Protein AF-A0A6C0JWX3-F1 (afdb_monomer)

Mean predicted aligned error: 3.78 Å

Radius of gyration: 16.75 Å; Cα contacts (8 Å, |Δi|>4): 59; chains: 1; bounding box: 37×19×47 Å

pLDDT: mean 93.5, std 5.67, range [58.28, 98.25]

Structure (mmCIF, N/CA/C/O backbone):
data_AF-A0A6C0JWX3-F1
#
_entry.id   AF-A0A6C0JWX3-F1
#
loop_
_atom_site.group_PDB
_atom_site.id
_atom_site.type_symbol
_atom_site.label_atom_id
_atom_site.label_alt_id
_atom_site.label_comp_id
_atom_site.label_asym_id
_atom_site.label_entity_id
_atom_site.label_seq_id
_atom_site.pdbx_PDB_ins_code
_atom_site.Cartn_x
_atom_site.Cartn_y
_atom_site.Cartn_z
_atom_site.occupancy
_atom_site.B_iso_or_equiv
_atom_site.auth_seq_id
_atom_site.auth_comp_id
_atom_site.auth_asym_id
_atom_site.auth_atom_id
_atom_site.pdbx_PDB_model_num
ATOM 1 N N . MET A 1 1 ? -5.597 6.095 -6.337 1.00 58.28 1 MET A N 1
ATOM 2 C CA . MET A 1 1 ? -6.177 5.733 -5.025 1.00 58.28 1 MET A CA 1
ATOM 3 C C . MET A 1 1 ? -7.598 6.282 -4.891 1.00 58.28 1 MET A C 1
ATOM 5 O O . MET A 1 1 ? -7.833 7.410 -5.313 1.00 58.28 1 MET A O 1
ATOM 9 N N . SER A 1 2 ? -8.547 5.509 -4.351 1.00 69.56 2 SER A N 1
ATOM 10 C CA . SER A 1 2 ? -9.909 5.986 -4.087 1.00 69.56 2 SER A CA 1
ATOM 11 C C . SER A 1 2 ? -10.002 6.418 -2.621 1.00 69.56 2 SER A C 1
ATOM 13 O O . SER A 1 2 ? -10.068 5.587 -1.723 1.00 69.56 2 SER A O 1
ATOM 15 N N . LEU A 1 3 ? -10.050 7.732 -2.380 1.00 77.75 3 LEU A N 1
ATOM 16 C CA . LEU A 1 3 ? -10.363 8.365 -1.085 1.00 77.75 3 LEU A CA 1
ATOM 17 C C . LEU A 1 3 ? -11.535 7.682 -0.344 1.00 77.75 3 LEU A C 1
ATOM 19 O O . LEU A 1 3 ? -11.606 7.693 0.881 1.00 77.75 3 LEU A O 1
ATOM 23 N N . ARG A 1 4 ? -12.441 7.042 -1.095 1.00 85.44 4 ARG A N 1
ATOM 24 C CA . ARG A 1 4 ? -13.594 6.312 -0.566 1.00 85.44 4 ARG A CA 1
ATOM 25 C C . ARG A 1 4 ? -13.212 5.086 0.260 1.00 85.44 4 ARG A C 1
ATOM 27 O O . ARG A 1 4 ? -13.969 4.733 1.152 1.00 85.44 4 ARG A O 1
ATOM 34 N N . GLU A 1 5 ? -12.105 4.414 -0.042 1.00 83.38 5 GLU A N 1
ATOM 35 C CA . GLU A 1 5 ? -11.666 3.230 0.710 1.00 83.38 5 GLU A CA 1
ATOM 36 C C . GLU A 1 5 ? -11.160 3.635 2.095 1.00 83.38 5 GLU A C 1
ATOM 38 O O . GLU A 1 5 ? -11.622 3.095 3.096 1.00 83.38 5 GLU A O 1
ATOM 43 N N . TYR A 1 6 ? -10.331 4.680 2.154 1.00 87.81 6 TYR A N 1
ATOM 44 C CA . TYR A 1 6 ? -9.886 5.295 3.406 1.00 87.81 6 TYR A CA 1
ATOM 45 C C . TYR A 1 6 ? -11.068 5.779 4.260 1.00 87.81 6 TYR A C 1
ATOM 47 O O . TYR A 1 6 ? -11.213 5.376 5.409 1.00 87.81 6 TYR A O 1
ATOM 55 N N . GLN A 1 7 ? -11.987 6.549 3.667 1.00 89.81 7 GLN A N 1
ATOM 56 C CA . GLN A 1 7 ? -13.177 7.053 4.367 1.00 89.81 7 GLN A CA 1
ATOM 57 C C . GLN A 1 7 ? -14.119 5.940 4.850 1.00 89.81 7 GLN A C 1
ATOM 59 O O . GLN A 1 7 ? -14.840 6.120 5.830 1.00 89.81 7 GLN A O 1
ATOM 64 N N . ARG A 1 8 ? -14.168 4.796 4.155 1.00 89.38 8 ARG A N 1
ATOM 65 C CA . ARG A 1 8 ? -14.950 3.635 4.606 1.00 89.38 8 ARG A CA 1
ATOM 66 C C . ARG A 1 8 ? -14.344 3.022 5.859 1.00 89.38 8 ARG A C 1
ATOM 68 O O . ARG A 1 8 ? -15.103 2.711 6.773 1.00 89.38 8 ARG A O 1
ATOM 75 N N . LEU A 1 9 ? -13.020 2.865 5.901 1.00 89.81 9 LEU A N 1
ATOM 76 C CA . LEU A 1 9 ? -12.342 2.349 7.085 1.00 89.81 9 LEU A CA 1
ATOM 77 C C . LEU A 1 9 ? -12.493 3.315 8.266 1.00 89.81 9 LEU A C 1
ATOM 79 O O . LEU A 1 9 ? -12.898 2.889 9.338 1.00 89.81 9 LEU A O 1
ATOM 83 N N . GLU A 1 10 ? -12.271 4.611 8.052 1.00 91.81 10 GLU A N 1
ATOM 84 C CA . GLU A 1 10 ? -12.438 5.650 9.077 1.00 91.81 10 GLU A CA 1
ATOM 85 C C . GLU A 1 10 ? -13.832 5.611 9.723 1.00 91.81 10 GLU A C 1
ATOM 87 O O . GLU A 1 10 ? -13.954 5.545 10.944 1.00 91.81 10 GLU A O 1
ATOM 92 N N . ARG A 1 11 ? -14.897 5.540 8.911 1.00 92.62 11 ARG A N 1
ATOM 93 C CA . ARG A 1 11 ? -16.274 5.408 9.419 1.00 92.62 11 ARG A CA 1
ATOM 94 C C . ARG A 1 11 ? -16.498 4.110 10.183 1.00 92.62 11 ARG A C 1
ATOM 96 O O . ARG A 1 11 ? -17.146 4.125 11.217 1.00 92.62 11 ARG A O 1
ATOM 103 N N . TYR A 1 12 ? -15.973 2.997 9.675 1.00 91.75 12 TYR A N 1
ATOM 104 C CA . TYR A 1 12 ? -16.089 1.705 10.344 1.00 91.75 12 TYR A CA 1
ATOM 105 C C . TYR A 1 12 ? -15.427 1.711 11.728 1.00 91.75 12 TYR A C 1
ATOM 107 O O . TYR A 1 12 ? -15.956 1.107 12.657 1.00 91.75 12 TYR A O 1
ATOM 115 N N . LEU A 1 13 ? -14.285 2.385 11.870 1.00 92.19 13 LEU A N 1
ATOM 116 C CA . LEU A 1 13 ? -13.543 2.465 13.127 1.00 92.19 13 LEU A CA 1
ATOM 117 C C . LEU A 1 13 ? -14.200 3.403 14.143 1.00 92.19 13 LEU A C 1
ATOM 119 O O . LEU A 1 13 ? -14.149 3.106 15.334 1.00 92.19 13 LEU A O 1
ATOM 123 N N . ALA A 1 14 ? -14.853 4.476 13.686 1.00 91.12 14 ALA A N 1
ATOM 124 C CA . ALA A 1 14 ? -15.551 5.426 14.555 1.00 91.12 14 ALA A CA 1
ATOM 125 C C . ALA 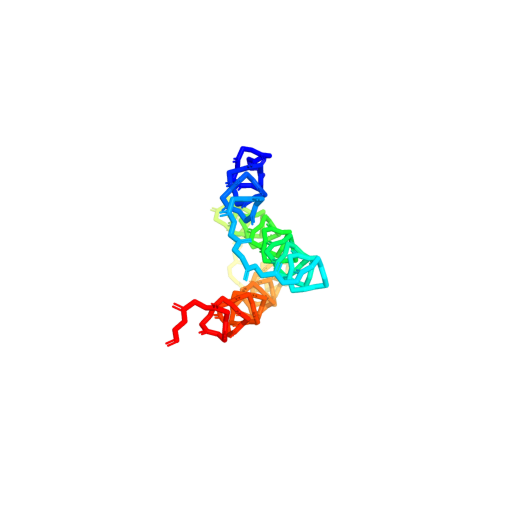A 1 14 ? -16.646 4.764 15.416 1.00 91.12 14 ALA A C 1
ATOM 127 O O . ALA A 1 14 ? -16.894 5.197 16.539 1.00 91.12 14 ALA A O 1
ATOM 128 N N . ASP A 1 15 ? -17.255 3.683 14.919 1.00 91.94 15 ASP A N 1
ATOM 129 C CA . ASP A 1 15 ? -18.307 2.935 15.618 1.00 91.94 15 ASP A CA 1
ATOM 130 C C . ASP A 1 15 ? -17.763 1.797 16.512 1.00 91.94 15 ASP A C 1
ATOM 132 O O . ASP A 1 15 ? -18.536 1.028 17.095 1.00 91.94 15 ASP A O 1
ATOM 136 N N . ARG A 1 16 ? -16.436 1.626 16.614 1.00 90.12 16 ARG A N 1
ATOM 137 C CA . ARG A 1 16 ? -15.811 0.517 17.353 1.00 90.12 16 ARG A CA 1
ATOM 138 C C . ARG A 1 16 ? -15.333 0.950 18.743 1.00 90.12 16 ARG A C 1
ATOM 140 O O . ARG A 1 16 ? -14.751 2.023 18.879 1.00 90.12 16 ARG A O 1
ATOM 147 N N . PRO A 1 17 ? -15.491 0.095 19.774 1.00 91.75 17 PRO A N 1
ATOM 148 C CA . PRO A 1 17 ? -15.017 0.372 21.129 1.00 91.75 17 PRO A CA 1
ATOM 149 C C . PRO A 1 17 ? -13.503 0.114 21.252 1.00 91.75 17 PRO A C 1
ATOM 151 O O . PRO A 1 17 ? -13.069 -0.741 22.020 1.00 91.75 17 PRO A O 1
ATOM 154 N N . ILE A 1 18 ? -12.704 0.823 20.458 1.00 93.06 18 ILE A N 1
ATOM 155 C CA . ILE A 1 18 ? -11.235 0.792 20.471 1.00 93.06 18 ILE A CA 1
ATOM 156 C C . ILE A 1 18 ? -10.697 2.159 20.891 1.00 93.06 18 ILE A C 1
ATOM 158 O O . ILE A 1 18 ? -11.418 3.156 20.839 1.00 93.06 18 ILE A O 1
ATOM 162 N N . SER A 1 19 ? -9.444 2.211 21.344 1.00 94.12 19 SER A N 1
ATOM 163 C CA . SER A 1 19 ? -8.845 3.484 21.744 1.00 94.12 19 SER A CA 1
ATOM 164 C C . SER A 1 19 ? -8.623 4.399 20.536 1.00 94.12 19 SER A C 1
ATOM 166 O O . SER A 1 19 ? -8.427 3.926 19.418 1.00 94.12 19 SER A O 1
ATOM 168 N N . GLU A 1 20 ? -8.618 5.714 20.759 1.00 93.19 20 GLU A N 1
ATOM 169 C CA . GLU A 1 20 ? -8.293 6.695 19.712 1.00 93.19 20 GLU A CA 1
ATOM 170 C C . GLU A 1 20 ? -6.890 6.450 19.129 1.00 93.19 20 GLU A C 1
ATOM 172 O O . GLU A 1 20 ? -6.703 6.519 17.919 1.00 93.19 20 GLU A O 1
ATOM 177 N N . ASN A 1 21 ? -5.926 6.053 19.967 1.00 94.88 21 ASN A N 1
ATOM 178 C CA . ASN A 1 21 ? -4.588 5.674 19.507 1.00 94.88 21 ASN A CA 1
ATOM 179 C C . ASN A 1 21 ? -4.631 4.465 18.565 1.00 94.88 21 ASN A C 1
ATOM 181 O O . ASN A 1 21 ? -4.012 4.495 17.508 1.00 94.88 21 ASN A O 1
ATOM 185 N N . ASP A 1 22 ? -5.404 3.429 18.902 1.00 94.69 22 ASP A N 1
ATOM 186 C CA . ASP A 1 22 ? -5.551 2.259 18.032 1.00 94.69 22 ASP A CA 1
ATOM 187 C C . ASP A 1 22 ? -6.243 2.611 16.705 1.00 94.69 22 ASP A C 1
ATOM 189 O O . ASP A 1 22 ? -5.908 2.022 15.677 1.00 94.69 22 ASP A O 1
ATOM 193 N N . GLN A 1 23 ? -7.182 3.570 16.708 1.00 94.88 23 GLN A N 1
ATOM 194 C CA . GLN A 1 23 ? -7.802 4.100 15.486 1.00 94.88 23 GLN A CA 1
ATOM 195 C C . GLN A 1 23 ? -6.781 4.824 14.602 1.00 94.88 23 GLN A C 1
ATOM 197 O O . GLN A 1 23 ? -6.772 4.614 13.389 1.00 94.88 23 GLN A O 1
ATOM 202 N N . ILE A 1 24 ? -5.921 5.655 15.194 1.00 94.44 24 ILE A N 1
ATOM 203 C CA . ILE A 1 24 ? -4.859 6.363 14.470 1.00 94.44 24 ILE A CA 1
ATOM 204 C C . ILE A 1 24 ? -3.869 5.358 13.875 1.00 94.44 24 ILE A C 1
ATOM 206 O O . ILE A 1 24 ? -3.622 5.395 12.671 1.00 94.44 24 ILE A O 1
ATOM 210 N N . ASP A 1 25 ? -3.379 4.410 14.679 1.00 95.69 25 ASP A N 1
ATOM 211 C CA . ASP A 1 25 ? -2.380 3.424 14.255 1.00 95.69 25 ASP A CA 1
ATOM 212 C C . ASP A 1 25 ? -2.851 2.612 13.039 1.00 95.69 25 ASP A C 1
ATOM 214 O O . ASP A 1 25 ? -2.111 2.426 12.067 1.00 95.69 25 ASP A O 1
ATOM 218 N N . ILE A 1 26 ? -4.101 2.135 13.059 1.00 96.12 26 ILE A N 1
ATOM 219 C CA . ILE A 1 26 ? -4.641 1.358 11.941 1.00 96.12 26 ILE A CA 1
ATOM 220 C C . ILE A 1 26 ? -4.914 2.226 10.705 1.00 96.12 26 ILE A C 1
ATOM 222 O O . ILE A 1 26 ? -4.713 1.753 9.583 1.00 96.12 26 ILE A O 1
ATOM 226 N N . LEU A 1 27 ? -5.347 3.481 10.875 1.00 95.50 27 LEU A N 1
ATOM 227 C CA . LEU A 1 27 ? -5.578 4.402 9.759 1.00 95.50 27 LEU A CA 1
ATOM 228 C C . LEU A 1 27 ? -4.268 4.799 9.078 1.00 95.50 27 LEU A C 1
ATOM 230 O O . LEU A 1 27 ? -4.204 4.797 7.845 1.00 95.50 27 LEU A O 1
ATOM 234 N N . ASP A 1 28 ? -3.218 5.062 9.851 1.00 96.19 28 ASP A N 1
ATOM 235 C CA . ASP A 1 28 ? -1.889 5.371 9.327 1.00 96.19 28 ASP A CA 1
ATOM 236 C C . ASP A 1 28 ? -1.287 4.168 8.594 1.00 96.19 28 ASP A C 1
ATOM 238 O O . ASP A 1 28 ? -0.790 4.309 7.471 1.00 96.19 28 ASP A O 1
ATOM 242 N N . ALA A 1 29 ? -1.404 2.962 9.160 1.00 96.75 29 ALA A N 1
ATOM 243 C CA . ALA A 1 29 ? -0.965 1.743 8.486 1.00 96.75 29 ALA A CA 1
ATOM 244 C C . ALA A 1 29 ? -1.752 1.483 7.192 1.00 96.75 29 ALA A C 1
ATOM 246 O O . ALA A 1 29 ? -1.168 1.118 6.167 1.00 96.75 29 ALA A O 1
ATOM 247 N N . TYR A 1 30 ? -3.068 1.718 7.202 1.00 95.38 30 TYR A N 1
ATOM 248 C CA . TYR A 1 30 ? -3.900 1.572 6.012 1.00 95.38 30 TYR A CA 1
ATOM 249 C C . TYR A 1 30 ? -3.541 2.591 4.928 1.00 95.38 30 TYR A C 1
ATOM 251 O O . TYR A 1 30 ? -3.443 2.240 3.751 1.00 95.38 30 TYR A O 1
ATOM 259 N N . LYS A 1 31 ? -3.283 3.844 5.309 1.00 95.12 31 LYS A N 1
ATOM 260 C CA . LYS A 1 31 ? -2.819 4.884 4.389 1.00 95.12 31 LYS A CA 1
ATOM 261 C C . LYS A 1 31 ? -1.475 4.519 3.762 1.00 95.12 31 LYS A C 1
ATOM 263 O O . LYS A 1 31 ? -1.353 4.573 2.541 1.00 95.12 31 LYS A O 1
ATOM 268 N N . ALA A 1 32 ? -0.510 4.073 4.568 1.00 96.12 32 ALA A N 1
ATOM 269 C CA . ALA A 1 32 ? 0.789 3.616 4.077 1.00 96.12 32 ALA A CA 1
ATOM 270 C C . ALA A 1 32 ? 0.649 2.453 3.080 1.00 96.12 32 ALA A C 1
ATOM 272 O O . ALA A 1 32 ? 1.321 2.433 2.046 1.00 96.12 32 ALA A O 1
ATOM 273 N N . TYR A 1 33 ? -0.263 1.511 3.349 1.00 96.06 33 TYR A N 1
ATOM 274 C CA . TYR A 1 33 ? -0.596 0.440 2.412 1.00 96.06 33 TYR A CA 1
ATOM 275 C C . TYR A 1 33 ? -1.172 0.974 1.097 1.00 96.06 33 TYR A C 1
ATOM 277 O O . TYR A 1 33 ? -0.710 0.576 0.027 1.00 96.06 33 TYR A O 1
ATOM 285 N N . LEU A 1 34 ? -2.136 1.894 1.147 1.00 94.62 34 LEU A N 1
ATOM 286 C CA . LEU A 1 34 ? -2.740 2.448 -0.063 1.00 94.62 34 LEU A CA 1
ATOM 287 C C . LEU A 1 34 ? -1.746 3.267 -0.904 1.00 94.62 34 LEU A C 1
ATOM 289 O O . LEU A 1 34 ? -1.768 3.171 -2.135 1.00 94.62 34 LEU A O 1
ATOM 293 N N . ASP A 1 35 ? -0.857 4.031 -0.268 1.00 94.75 35 ASP A N 1
ATOM 294 C CA . ASP A 1 35 ? 0.198 4.788 -0.949 1.00 94.75 35 ASP A CA 1
ATOM 295 C C . ASP A 1 35 ? 1.194 3.843 -1.647 1.00 94.75 35 ASP A C 1
ATOM 297 O O . ASP A 1 35 ? 1.543 4.033 -2.822 1.00 94.75 35 ASP A O 1
ATOM 301 N N . ALA A 1 36 ? 1.596 2.764 -0.967 1.00 95.88 36 ALA A N 1
ATOM 302 C CA . ALA A 1 36 ? 2.457 1.733 -1.537 1.00 95.88 36 ALA A CA 1
ATOM 303 C C . ALA A 1 36 ? 1.776 0.978 -2.692 1.00 95.88 36 ALA A C 1
ATOM 305 O O . ALA A 1 36 ? 2.393 0.769 -3.738 1.00 95.88 36 ALA A O 1
ATOM 306 N N . LEU A 1 37 ? 0.491 0.641 -2.551 1.00 94.69 37 LEU A N 1
ATO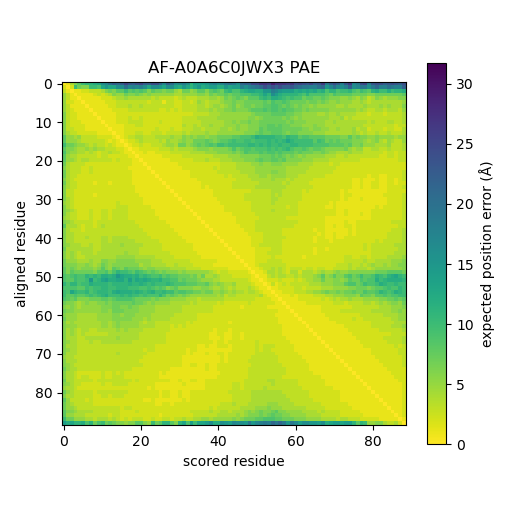M 307 C CA . LEU A 1 37 ? -0.301 -0.006 -3.597 1.00 94.69 37 LEU A CA 1
ATOM 308 C C . LEU A 1 37 ? -0.455 0.895 -4.829 1.00 94.69 37 LEU A C 1
ATOM 310 O O . LEU A 1 37 ? -0.365 0.427 -5.964 1.00 94.69 37 LEU A O 1
ATOM 314 N N . ASN A 1 38 ? -0.664 2.198 -4.629 1.00 94.12 38 ASN A N 1
ATOM 315 C CA . ASN A 1 38 ? -0.738 3.154 -5.730 1.00 94.12 38 ASN A CA 1
ATOM 316 C C . ASN A 1 38 ? 0.602 3.257 -6.470 1.00 94.12 38 ASN A C 1
ATOM 318 O O . ASN A 1 38 ? 0.606 3.320 -7.698 1.00 94.12 38 ASN A O 1
ATOM 322 N N . THR A 1 39 ? 1.716 3.226 -5.736 1.00 95.62 39 THR A N 1
ATOM 323 C CA . THR A 1 39 ? 3.067 3.204 -6.315 1.00 95.62 39 THR A CA 1
ATOM 324 C C . THR A 1 39 ? 3.293 1.931 -7.124 1.00 95.62 39 THR A C 1
ATOM 326 O O . THR A 1 39 ? 3.711 2.015 -8.274 1.00 95.62 39 THR A O 1
ATOM 329 N N . LEU A 1 40 ? 2.940 0.766 -6.572 1.00 96.19 40 LEU A N 1
ATOM 330 C CA . LEU A 1 40 ? 2.998 -0.510 -7.285 1.00 96.19 40 LEU A CA 1
ATOM 331 C C . LEU A 1 40 ? 2.178 -0.468 -8.575 1.00 96.19 40 LEU A C 1
ATOM 333 O O . LEU A 1 40 ? 2.679 -0.857 -9.620 1.00 96.19 40 LEU A O 1
ATOM 337 N N . ARG A 1 41 ? 0.946 0.048 -8.528 1.00 94.94 41 ARG A N 1
ATOM 338 C CA . ARG A 1 41 ? 0.102 0.168 -9.721 1.00 94.94 41 ARG A CA 1
ATOM 339 C C . ARG A 1 41 ? 0.768 1.010 -10.807 1.00 94.94 41 ARG A C 1
ATOM 341 O O . ARG A 1 41 ? 0.817 0.573 -11.945 1.00 94.94 41 ARG A O 1
ATOM 348 N N . VAL A 1 42 ? 1.314 2.174 -10.451 1.00 95.25 42 VAL A N 1
ATOM 349 C CA . VAL A 1 42 ? 2.023 3.036 -11.412 1.00 95.25 42 VAL A CA 1
ATOM 350 C C . VAL A 1 42 ? 3.240 2.321 -12.003 1.00 95.25 42 VAL A C 1
ATOM 352 O O . VAL A 1 42 ? 3.451 2.389 -13.210 1.00 95.25 42 VAL A O 1
ATOM 355 N N . SER A 1 43 ? 4.016 1.607 -11.184 1.00 95.56 43 SER A N 1
ATOM 356 C CA . SER A 1 43 ? 5.160 0.821 -11.661 1.00 95.56 43 SER A CA 1
ATOM 357 C C . SER A 1 43 ? 4.737 -0.330 -12.576 1.00 95.56 43 SER A C 1
ATOM 359 O O . SER A 1 43 ? 5.413 -0.597 -13.564 1.00 95.56 43 SER A O 1
ATOM 361 N N . THR A 1 44 ? 3.625 -1.004 -12.267 1.00 96.00 44 THR A N 1
ATOM 362 C CA . THR A 1 44 ? 3.050 -2.064 -13.107 1.00 96.00 44 THR A CA 1
ATOM 363 C C . THR A 1 44 ? 2.607 -1.492 -14.448 1.00 96.00 44 THR A C 1
ATOM 365 O O . THR A 1 44 ? 3.043 -1.993 -15.478 1.00 96.00 44 THR A O 1
ATOM 368 N N . ASP A 1 45 ? 1.839 -0.397 -14.443 1.00 95.25 45 ASP A N 1
ATOM 369 C CA . ASP A 1 45 ? 1.385 0.273 -15.665 1.00 95.25 45 ASP A CA 1
ATOM 370 C C . ASP A 1 45 ? 2.589 0.692 -16.531 1.00 95.25 45 ASP A C 1
ATOM 372 O O . ASP A 1 45 ? 2.599 0.473 -17.743 1.00 95.25 45 ASP A O 1
ATOM 376 N N . ALA A 1 46 ? 3.638 1.252 -15.917 1.00 94.38 46 ALA A N 1
ATOM 377 C CA . ALA A 1 46 ? 4.863 1.645 -16.612 1.00 94.38 46 ALA A CA 1
ATOM 378 C C . ALA A 1 46 ? 5.617 0.449 -17.218 1.00 94.38 46 ALA A C 1
ATOM 380 O O . ALA A 1 46 ? 6.134 0.554 -18.329 1.00 94.38 46 ALA A O 1
ATOM 381 N N . LEU A 1 47 ? 5.679 -0.683 -16.511 1.00 93.69 47 LEU A N 1
ATOM 382 C CA . LEU A 1 47 ? 6.337 -1.896 -16.996 1.00 93.69 47 LEU A CA 1
ATOM 383 C C . LEU A 1 47 ? 5.545 -2.551 -18.138 1.00 93.69 47 LEU A C 1
ATOM 385 O O . LEU A 1 47 ? 6.134 -2.930 -19.145 1.00 93.69 47 LEU A O 1
ATOM 389 N N . GLU A 1 48 ? 4.220 -2.653 -18.005 1.00 93.00 48 GLU A N 1
ATOM 390 C CA . GLU A 1 48 ? 3.330 -3.287 -18.989 1.00 93.00 48 GLU A CA 1
ATOM 391 C C . GLU A 1 48 ? 3.198 -2.480 -20.284 1.00 93.00 48 GLU A C 1
ATOM 393 O O . GLU A 1 48 ? 3.057 -3.055 -21.363 1.00 93.00 48 GLU A O 1
ATOM 398 N N . THR A 1 49 ? 3.253 -1.149 -20.192 1.00 95.31 49 THR A N 1
ATOM 399 C CA . THR A 1 49 ? 3.169 -0.255 -21.361 1.00 95.31 49 THR A CA 1
ATOM 400 C C . THR A 1 49 ? 4.530 0.066 -21.978 1.00 95.31 49 THR A C 1
ATOM 402 O O . THR A 1 49 ? 4.596 0.736 -23.012 1.00 95.31 49 THR A O 1
ATOM 405 N N . SER A 1 50 ? 5.618 -0.418 -21.376 1.00 93.12 50 SER A N 1
ATOM 406 C CA . SER A 1 50 ? 6.966 -0.240 -21.901 1.00 93.12 50 SER A CA 1
ATOM 407 C C . SER A 1 50 ? 7.136 -0.967 -23.236 1.00 93.12 50 SER A C 1
ATOM 409 O O . SER A 1 50 ? 6.827 -2.149 -23.370 1.00 93.12 50 SER A O 1
ATOM 411 N N . LEU A 1 51 ? 7.683 -0.261 -24.228 1.00 94.38 51 LEU A N 1
ATOM 412 C CA . LEU A 1 51 ? 8.094 -0.835 -25.516 1.00 94.38 51 LEU A CA 1
ATOM 413 C C . LEU A 1 51 ? 9.579 -1.237 -25.525 1.00 94.38 51 LEU A C 1
ATOM 415 O O . LEU A 1 51 ? 10.124 -1.568 -26.578 1.00 94.38 51 LEU A O 1
ATOM 419 N N . LEU A 1 52 ? 10.248 -1.160 -24.371 1.00 92.94 52 LEU A N 1
ATOM 420 C CA . LEU A 1 52 ? 11.664 -1.480 -24.241 1.00 92.94 52 LEU A CA 1
ATOM 421 C C . LEU A 1 52 ? 11.883 -2.994 -24.322 1.00 92.94 52 LEU A C 1
ATOM 423 O O . LEU A 1 52 ? 11.106 -3.786 -23.785 1.00 92.94 52 LEU A O 1
ATOM 427 N N . ALA A 1 53 ? 12.975 -3.397 -24.971 1.00 91.56 53 ALA A N 1
ATOM 428 C CA . ALA A 1 53 ? 13.422 -4.784 -24.946 1.00 91.56 53 ALA A CA 1
ATOM 429 C C . ALA A 1 53 ? 13.847 -5.175 -23.523 1.00 91.56 53 ALA A C 1
ATOM 431 O O . ALA A 1 53 ? 14.306 -4.335 -22.754 1.00 91.56 53 ALA A O 1
ATOM 432 N N . ARG A 1 54 ? 13.747 -6.458 -23.164 1.00 88.44 54 ARG A N 1
ATOM 433 C CA . ARG A 1 54 ? 14.110 -6.916 -21.810 1.00 88.44 54 ARG A CA 1
ATOM 434 C C . ARG A 1 54 ? 15.593 -6.732 -21.492 1.00 88.44 54 ARG A C 1
ATOM 436 O O . ARG A 1 54 ? 15.959 -6.584 -20.331 1.00 88.44 54 ARG A O 1
ATOM 443 N N . GLU A 1 55 ? 16.436 -6.766 -22.516 1.00 92.50 55 GLU A N 1
ATOM 444 C CA . GLU A 1 55 ? 17.874 -6.531 -22.428 1.00 92.50 55 GLU A CA 1
ATOM 445 C C . GLU A 1 55 ? 18.215 -5.042 -22.273 1.00 92.50 55 GLU A C 1
ATOM 447 O O . GLU A 1 55 ? 19.358 -4.710 -21.952 1.00 92.50 55 GLU A O 1
ATOM 452 N N . ASP A 1 56 ? 17.244 -4.149 -22.494 1.00 95.19 56 ASP A N 1
ATOM 453 C CA . ASP A 1 56 ? 17.433 -2.713 -22.353 1.00 95.19 56 ASP A CA 1
ATOM 454 C C . ASP A 1 56 ? 17.717 -2.358 -20.877 1.00 95.19 56 ASP A C 1
ATOM 456 O O . ASP A 1 56 ? 16.955 -2.741 -19.978 1.00 95.19 56 ASP A O 1
ATOM 460 N N . PRO A 1 57 ? 18.802 -1.617 -20.586 1.00 93.88 57 PRO A N 1
ATOM 461 C CA . PRO A 1 57 ? 19.110 -1.174 -19.231 1.00 93.88 57 PRO A CA 1
ATOM 462 C C . PRO A 1 57 ? 17.971 -0.402 -18.553 1.00 93.88 57 PRO A C 1
ATOM 464 O O . PRO A 1 57 ? 17.828 -0.484 -17.332 1.00 93.88 57 PRO A O 1
ATOM 467 N N . ASP A 1 58 ? 17.158 0.334 -19.309 1.00 94.06 58 ASP A N 1
ATOM 468 C CA . ASP A 1 58 ? 16.020 1.081 -18.781 1.00 94.06 58 ASP A CA 1
ATOM 469 C C . ASP A 1 58 ? 14.815 0.170 -18.504 1.00 94.06 58 ASP A C 1
ATOM 471 O O . ASP A 1 58 ? 14.116 0.392 -17.513 1.00 94.06 58 ASP A O 1
ATOM 475 N N . TYR A 1 59 ? 14.632 -0.922 -19.262 1.00 94.38 59 TYR A N 1
ATOM 476 C CA . TYR A 1 59 ? 13.665 -1.967 -18.895 1.00 94.38 59 TYR A CA 1
ATOM 477 C C . TYR A 1 59 ? 14.043 -2.596 -17.551 1.00 94.38 59 TYR A C 1
ATOM 479 O O . TYR A 1 59 ? 13.193 -2.759 -16.676 1.00 94.38 59 TYR A O 1
ATOM 487 N N . LYS A 1 60 ? 15.333 -2.887 -17.340 1.00 94.88 60 LYS A N 1
ATOM 488 C CA . LYS A 1 60 ? 15.815 -3.444 -16.069 1.00 94.88 60 LYS A CA 1
ATOM 489 C C . LYS A 1 60 ? 15.548 -2.509 -14.885 1.00 94.88 60 LYS A C 1
ATOM 491 O O . LYS A 1 60 ? 15.111 -2.972 -13.838 1.00 94.88 60 LYS A O 1
ATOM 496 N N . LYS A 1 61 ? 15.748 -1.196 -15.053 1.00 94.88 61 LYS A N 1
ATOM 497 C CA . LYS A 1 61 ? 15.420 -0.203 -14.013 1.00 94.88 61 LYS A CA 1
ATOM 498 C C . LYS A 1 61 ? 13.926 -0.180 -13.685 1.00 94.88 61 LYS A C 1
ATOM 500 O O . LYS A 1 61 ? 13.574 -0.091 -12.512 1.00 94.88 61 LYS A O 1
ATOM 505 N N . LEU A 1 62 ? 13.059 -0.262 -14.699 1.00 94.31 62 LEU A N 1
ATOM 506 C CA . LEU A 1 62 ? 11.608 -0.356 -14.496 1.00 94.31 62 LEU A CA 1
ATOM 507 C C . LEU A 1 62 ? 11.234 -1.639 -13.749 1.00 94.31 62 LEU A C 1
ATOM 509 O O . LEU A 1 62 ? 10.443 -1.593 -12.809 1.00 94.31 62 LEU A O 1
ATOM 513 N N . GLU A 1 63 ? 11.836 -2.770 -14.121 1.00 96.12 63 GLU A N 1
ATOM 514 C CA . GLU A 1 63 ? 11.616 -4.050 -13.448 1.00 96.12 63 GLU A CA 1
ATOM 515 C C . GLU A 1 63 ? 12.065 -4.007 -11.977 1.00 96.12 63 GLU A C 1
ATOM 517 O O . GLU A 1 63 ? 11.347 -4.486 -11.097 1.00 96.12 63 GLU A O 1
ATOM 522 N N . ASP A 1 64 ? 13.217 -3.403 -11.682 1.00 96.06 64 ASP A N 1
ATOM 523 C CA . ASP A 1 64 ? 13.718 -3.251 -10.313 1.00 96.06 64 ASP A CA 1
ATOM 524 C C . ASP A 1 64 ? 12.808 -2.331 -9.478 1.00 96.06 64 ASP A C 1
ATOM 526 O O . ASP A 1 64 ? 12.436 -2.687 -8.357 1.00 96.06 64 ASP A O 1
ATOM 530 N N . ALA A 1 65 ? 12.346 -1.206 -10.038 1.00 95.31 65 ALA A N 1
ATOM 531 C CA . ALA A 1 65 ? 11.378 -0.323 -9.379 1.00 95.31 65 ALA A CA 1
ATOM 532 C C . ALA A 1 65 ? 10.029 -1.022 -9.115 1.00 95.31 65 ALA A C 1
ATOM 534 O O . ALA A 1 65 ? 9.414 -0.858 -8.053 1.00 95.31 65 ALA A O 1
ATOM 535 N N . TRP A 1 66 ? 9.570 -1.849 -10.056 1.00 97.31 66 TRP A N 1
ATOM 536 C CA . TRP A 1 66 ? 8.378 -2.674 -9.882 1.00 97.31 66 TRP A CA 1
ATOM 537 C C . TRP A 1 66 ? 8.553 -3.715 -8.764 1.00 97.31 66 TRP A C 1
ATOM 539 O O . TRP A 1 66 ? 7.686 -3.840 -7.893 1.00 97.31 66 TRP A O 1
ATOM 549 N N . LYS A 1 67 ? 9.699 -4.406 -8.703 1.00 97.75 67 LYS A N 1
ATOM 550 C CA . LYS A 1 67 ? 10.016 -5.349 -7.613 1.00 97.75 67 LYS A CA 1
ATOM 551 C C . LYS A 1 67 ? 10.054 -4.653 -6.254 1.00 97.75 67 LYS A C 1
ATOM 553 O O . LYS A 1 67 ? 9.478 -5.163 -5.290 1.00 97.75 67 LYS A O 1
ATOM 558 N N . ASP A 1 68 ? 10.687 -3.485 -6.167 1.00 97.88 68 ASP A N 1
ATOM 559 C CA . ASP A 1 68 ? 10.764 -2.729 -4.917 1.00 97.88 68 ASP A CA 1
ATOM 560 C C . ASP A 1 68 ? 9.393 -2.231 -4.459 1.00 97.88 68 ASP A C 1
ATOM 562 O O . ASP A 1 68 ? 9.028 -2.418 -3.297 1.00 97.88 68 ASP A O 1
ATOM 566 N N . SER A 1 69 ? 8.588 -1.673 -5.364 1.00 97.12 69 SER A N 1
ATOM 567 C CA . SER A 1 69 ? 7.222 -1.245 -5.031 1.00 97.12 69 SER A CA 1
ATOM 568 C C . SER A 1 69 ? 6.321 -2.420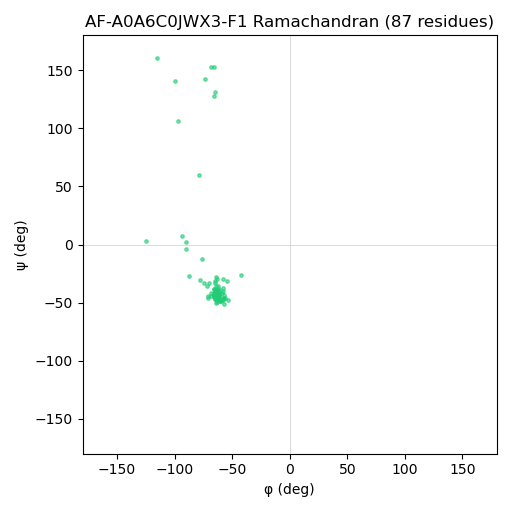 -4.629 1.00 97.12 69 SER A C 1
ATOM 570 O O . SER A 1 69 ? 5.544 -2.291 -3.682 1.00 97.12 69 SER A O 1
ATOM 572 N N . THR A 1 70 ? 6.493 -3.596 -5.243 1.00 97.94 70 THR A N 1
ATOM 573 C CA . THR A 1 70 ? 5.816 -4.838 -4.828 1.00 97.94 70 THR A CA 1
ATOM 574 C C . THR A 1 70 ? 6.191 -5.214 -3.398 1.00 97.94 70 THR A C 1
ATOM 576 O O . THR A 1 70 ? 5.324 -5.483 -2.562 1.00 97.94 70 THR A O 1
ATOM 579 N N . ARG A 1 71 ? 7.491 -5.201 -3.085 1.00 98.19 71 ARG A N 1
ATOM 580 C CA . ARG A 1 71 ? 8.002 -5.508 -1.746 1.00 98.19 71 ARG A CA 1
ATOM 581 C C . ARG A 1 71 ? 7.451 -4.540 -0.698 1.00 98.19 71 ARG A C 1
ATOM 583 O O . ARG A 1 71 ? 6.972 -4.993 0.339 1.00 98.19 71 ARG A O 1
ATOM 590 N N . VAL A 1 72 ? 7.486 -3.235 -0.967 1.00 97.94 72 VAL A N 1
ATOM 591 C CA . VAL A 1 72 ? 6.977 -2.202 -0.048 1.00 97.94 72 VAL A CA 1
ATOM 592 C C . VAL A 1 72 ? 5.468 -2.346 0.160 1.00 97.94 72 VAL A C 1
ATOM 594 O O . VAL A 1 72 ? 5.016 -2.338 1.304 1.00 97.94 72 VAL A O 1
ATOM 597 N N . SER A 1 73 ? 4.697 -2.563 -0.911 1.00 97.44 73 SER A N 1
ATOM 598 C CA . SER A 1 73 ? 3.249 -2.800 -0.827 1.00 97.44 73 SER A CA 1
ATOM 599 C C . SER A 1 73 ? 2.917 -4.017 0.035 1.00 97.44 73 SER A C 1
ATOM 601 O O . SER A 1 73 ? 1.999 -3.958 0.851 1.00 97.44 73 SER A O 1
ATOM 603 N N . ASN A 1 74 ? 3.677 -5.107 -0.099 1.00 97.94 74 ASN A N 1
ATOM 604 C CA . ASN A 1 74 ? 3.479 -6.307 0.712 1.00 97.94 74 ASN A CA 1
ATOM 605 C C . ASN A 1 74 ? 3.781 -6.061 2.194 1.00 97.94 74 ASN A C 1
ATOM 607 O O . ASN A 1 74 ? 3.004 -6.478 3.046 1.00 97.94 74 ASN A O 1
ATOM 611 N N . ILE A 1 75 ? 4.875 -5.366 2.513 1.00 98.25 75 ILE A N 1
ATOM 612 C CA . ILE A 1 75 ? 5.218 -5.028 3.904 1.00 98.25 75 ILE A CA 1
ATOM 613 C C . ILE A 1 75 ? 4.124 -4.157 4.528 1.00 98.25 75 ILE A C 1
ATOM 615 O O . ILE A 1 75 ? 3.662 -4.445 5.628 1.00 98.25 75 ILE A O 1
ATOM 619 N N . ALA A 1 76 ? 3.673 -3.122 3.817 1.00 97.88 76 ALA A N 1
ATOM 620 C CA . ALA A 1 76 ? 2.633 -2.231 4.317 1.00 97.88 76 ALA A CA 1
ATOM 621 C C . ALA A 1 76 ? 1.296 -2.966 4.524 1.00 97.88 76 ALA A C 1
ATOM 623 O O . ALA A 1 76 ? 0.623 -2.746 5.529 1.00 97.88 76 ALA A O 1
ATOM 624 N N . TRP A 1 77 ? 0.953 -3.893 3.622 1.00 97.31 77 TRP A N 1
ATOM 625 C CA . TRP A 1 77 ? -0.200 -4.777 3.788 1.00 97.31 77 TRP A CA 1
ATOM 626 C C . TRP A 1 77 ? -0.097 -5.639 5.049 1.00 97.31 77 TRP A C 1
ATOM 628 O O . TRP A 1 77 ? -1.055 -5.696 5.818 1.00 97.31 77 TRP A O 1
ATOM 638 N N . TYR A 1 78 ? 1.048 -6.291 5.281 1.00 98.25 78 TYR A N 1
ATOM 639 C CA . TYR A 1 78 ? 1.246 -7.113 6.477 1.00 98.25 78 TYR A CA 1
ATOM 640 C C . TYR A 1 78 ? 1.154 -6.284 7.755 1.00 98.25 78 TYR A C 1
ATOM 642 O O . TYR A 1 78 ? 0.440 -6.680 8.665 1.00 98.25 78 TYR A O 1
ATOM 650 N N . ASN A 1 79 ? 1.759 -5.096 7.790 1.00 97.50 79 ASN A N 1
ATOM 651 C CA . ASN A 1 79 ? 1.661 -4.209 8.949 1.00 97.50 79 ASN A CA 1
ATOM 652 C C . ASN A 1 79 ? 0.209 -3.802 9.243 1.00 97.50 79 ASN A C 1
ATOM 654 O O . ASN A 1 79 ? -0.243 -3.911 10.381 1.00 97.50 79 ASN A O 1
ATOM 658 N N . TYR A 1 80 ? -0.540 -3.366 8.223 1.00 96.88 80 TYR A N 1
ATOM 659 C CA . TYR A 1 80 ? -1.963 -3.048 8.374 1.00 96.88 80 TYR A CA 1
ATOM 660 C C . TYR A 1 80 ? -2.757 -4.256 8.886 1.00 96.88 80 TYR A C 1
ATOM 662 O O . TYR A 1 80 ? -3.552 -4.132 9.819 1.00 96.88 80 TYR A O 1
ATOM 670 N N . ARG A 1 81 ? -2.520 -5.431 8.297 1.00 96.38 81 ARG A N 1
ATOM 671 C CA . ARG A 1 81 ? -3.200 -6.670 8.669 1.00 96.38 81 ARG A CA 1
ATOM 672 C C . ARG A 1 81 ? -2.893 -7.089 10.104 1.00 9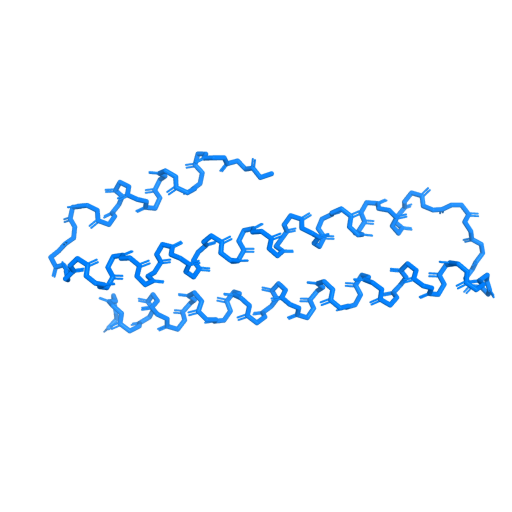6.38 81 ARG A C 1
ATOM 674 O O . ARG A 1 81 ? -3.817 -7.472 10.806 1.00 96.38 81 ARG A O 1
ATOM 681 N N . ASP A 1 82 ? -1.643 -7.008 10.541 1.00 97.62 82 ASP A N 1
ATOM 682 C CA . ASP A 1 82 ? -1.243 -7.411 11.890 1.00 97.62 82 ASP A CA 1
A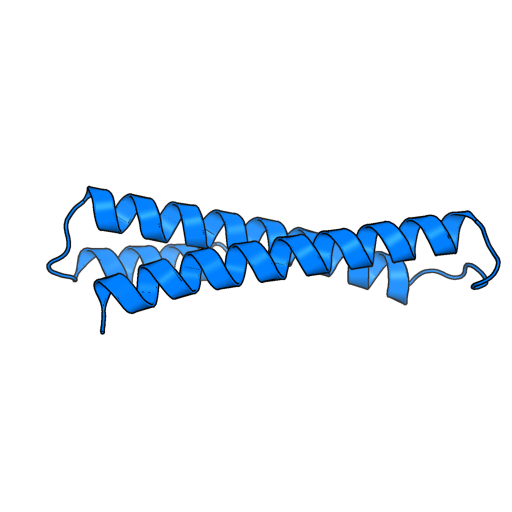TOM 683 C C . ASP A 1 82 ? -1.884 -6.503 12.950 1.00 97.62 82 ASP A C 1
ATOM 6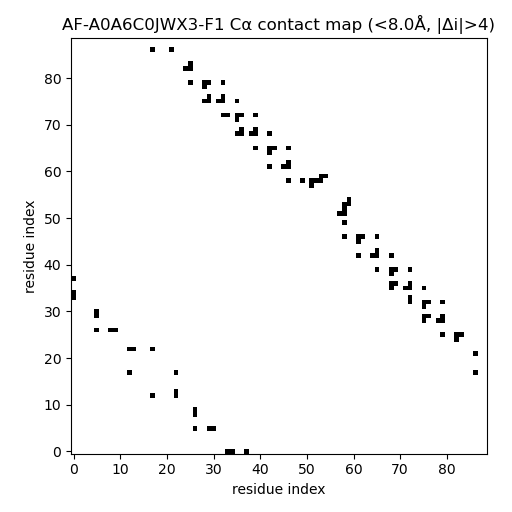85 O O . ASP A 1 82 ? -2.352 -6.986 13.983 1.00 97.62 82 ASP A O 1
ATOM 689 N N . ILE A 1 83 ? -1.990 -5.196 12.675 1.00 96.06 83 ILE A N 1
ATOM 690 C CA . ILE A 1 83 ? -2.735 -4.264 13.533 1.00 96.06 83 ILE A CA 1
ATOM 691 C C . ILE A 1 83 ? -4.225 -4.610 13.527 1.00 96.06 83 ILE A C 1
ATOM 693 O O . ILE A 1 83 ? -4.834 -4.685 14.592 1.00 96.06 83 ILE A O 1
ATOM 697 N N . TYR A 1 84 ? -4.814 -4.847 12.352 1.00 94.75 84 TYR A N 1
ATOM 698 C CA . TYR A 1 84 ? -6.220 -5.232 12.238 1.00 94.75 84 TYR A CA 1
ATOM 699 C C . TYR A 1 84 ? -6.517 -6.515 13.032 1.00 94.75 84 TYR A C 1
ATOM 701 O O . TYR A 1 84 ? -7.459 -6.550 13.823 1.00 94.75 84 TYR A O 1
ATOM 709 N N . ASP A 1 85 ? -5.690 -7.549 12.870 1.00 96.00 85 ASP A N 1
ATOM 710 C CA . ASP A 1 85 ? -5.829 -8.824 13.572 1.00 96.00 85 ASP A CA 1
ATOM 711 C C . ASP A 1 85 ? -5.674 -8.631 15.093 1.00 96.00 85 ASP A C 1
ATOM 713 O O . ASP A 1 85 ? -6.449 -9.207 15.848 1.00 96.00 85 ASP A O 1
ATOM 717 N N . ARG A 1 86 ? -4.760 -7.766 15.559 1.00 94.94 86 ARG A N 1
ATOM 718 C CA . ARG A 1 86 ? -4.617 -7.419 16.989 1.00 94.94 86 ARG A CA 1
ATOM 719 C C . ARG A 1 86 ? -5.865 -6.749 17.577 1.00 94.94 86 ARG A C 1
ATOM 721 O O . ARG A 1 86 ? -6.144 -6.933 18.757 1.00 94.94 86 ARG A O 1
ATOM 728 N N . LEU A 1 87 ? -6.569 -5.928 16.796 1.00 93.75 87 LEU A N 1
ATOM 729 C CA . LEU A 1 87 ? -7.698 -5.123 17.281 1.00 93.75 87 LEU A CA 1
ATOM 730 C C . LEU A 1 87 ? -9.045 -5.84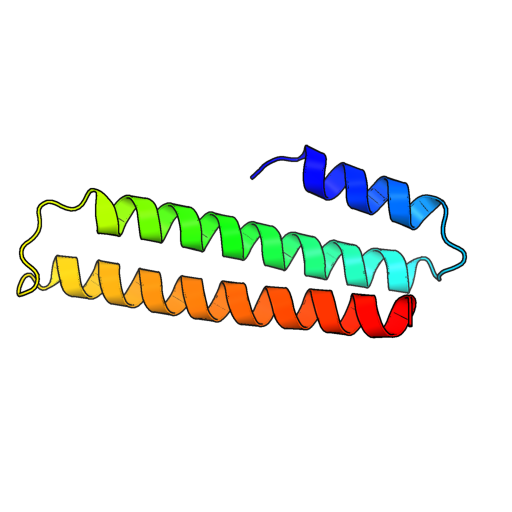8 17.226 1.00 93.75 87 LEU A C 1
ATOM 732 O O . LEU A 1 87 ? -9.950 -5.507 17.987 1.00 93.75 87 LEU A O 1
ATOM 736 N N . PHE A 1 88 ? -9.205 -6.806 16.312 1.00 92.31 88 PHE A N 1
ATOM 737 C CA . PHE A 1 88 ? -10.515 -7.388 15.998 1.00 92.31 88 PHE A CA 1
ATOM 738 C C . PHE A 1 88 ? -10.595 -8.910 16.135 1.00 92.31 88 PHE A C 1
ATOM 740 O O . PHE A 1 88 ? -11.648 -9.476 15.826 1.00 92.31 88 PHE A O 1
ATOM 747 N N . ARG A 1 89 ? -9.526 -9.573 16.576 1.00 86.38 89 ARG A N 1
ATOM 748 C CA . ARG A 1 89 ? -9.474 -11.024 16.770 1.00 86.38 89 ARG A CA 1
ATOM 749 C C . ARG A 1 89 ? -9.161 -11.383 18.215 1.00 86.38 89 ARG A C 1
ATOM 751 O O . ARG A 1 89 ? -9.720 -12.411 18.657 1.00 86.38 89 ARG A O 1
#

Nearest PDB structures (foldseek):
  4brr-assembly1_B  TM=7.906E-01  e=1.263E+00  Escherichia coli K-12
  4bpd-assembly2_D  TM=7.599E-01  e=1.417E+00  Escherichia coli K-12
  4uxz-assembly1_C  TM=7.891E-01  e=2.122E+00  Escherichia coli K-12
  4d2e-assembly1_C  TM=7.883E-01  e=2.248E+00  Escherichia coli K-12
  4d2e-assembly1_B  TM=7.731E-01  e=3.177E+00  Escherichia coli K-12

Secondary structure (DSSP, 8-state):
--HHHHHHHHHHHHTSS--HHHHHHHHHHHHHHHHHHHHHHHHHHHHHT----TTSHHHHHHHHHHHHHHHHHHHHHHHHHHHHHHHH-

Solvent-accessible surface area (backbone atoms only — not comparable to full-atom values): 4836 Å² total; per-residue (Å²): 127,64,71,65,59,59,54,50,51,53,57,59,51,73,78,44,101,65,54,71,66,59,53,48,54,44,50,53,30,44,48,52,19,49,55,27,44,44,50,24,49,54,32,46,54,54,53,73,69,48,87,62,52,82,85,35,71,67,38,46,51,42,51,49,52,28,53,52,28,47,52,50,21,51,52,26,43,50,54,27,47,54,49,49,50,71,75,75,108

Sequence (89 aa):
MSLREYQRLERYLADRPISENDQIDILDAYKAYLDAL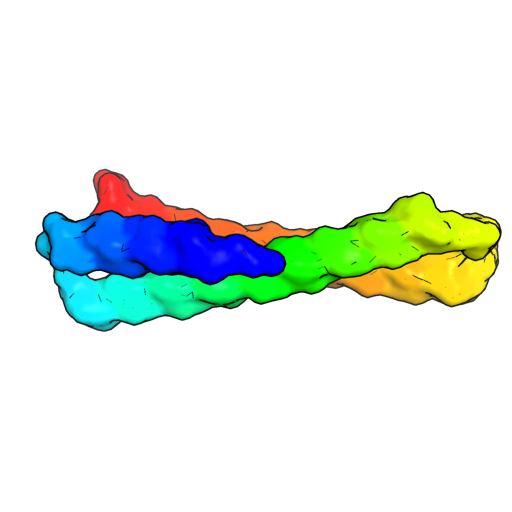NTLRVSTDALETSLLAREDPDYKKLEDAWKDSTRVSNIAWYNYRDIYDRLFR

Foldseek 3Di:
DDPVVLVVLLVVVVPDPDDPVLSVQLSVLVVQLVVLVVQLVVLVVCLVPDPDDCPDPVN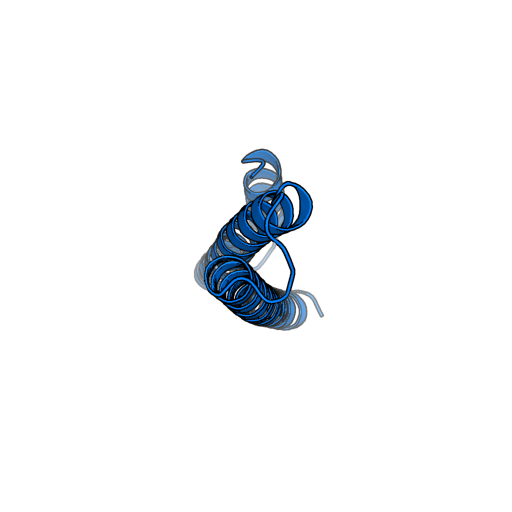VVSVVSNVVSVVSNVVSVVSSVVSVVVRPD

Organism: NCBI:txid1070528